Protein AF-A0A2W1BTP7-F1 (afdb_monomer)

Solvent-accessible surface area (backbone atoms only — not comparable to full-atom values): 9917 Å² total; per-residue (Å²): 138,86,84,84,79,84,83,82,82,77,88,82,84,82,81,79,84,79,70,79,96,65,90,80,86,77,83,53,45,56,64,89,65,75,80,38,76,46,70,48,99,82,73,45,73,29,44,36,56,93,50,36,49,23,35,81,71,51,73,45,76,43,90,91,76,39,44,40,31,38,27,33,32,69,55,36,90,77,72,29,75,22,52,45,34,30,49,71,86,39,69,66,57,72,93,59,65,63,86,65,78,44,67,86,72,55,78,83,74,73,57,75,70,68,78,72,68,78,64,88,76,78,79,83,81,63,80,74,73,55,71,56,68,62,48,56,55,53,49,35,62,73,71,70,51,80,82,81,130

Foldseek 3Di:
DDDDDDDDDDDDDDDDDDPPDDDDDQFAFPPVQPWDWDADPVRAIWTAGLLFTWHWDDWDQDPLRKIKTKTATPCVVVVFGFIWIDINNGTRDDQGQGPDDHPPDDCPPPPVPDSCRPPPPPPPDTGDPPPPPVVVSVVCVVVVNDPDD

Secondary structure (DSSP, 8-state):
--PPPP---PPP------STT--------------EEEE-TTS-EEEEETTEEEEEEEEEEPTTS-EEEEEEEGGGGGT---EEEEETTEE--PPPP-SSPPTT--TTSS--S------TT--SS---TTHHHHHHHHHHHHTT-----

Nearest PDB structures (foldseek):
  1e04-assembly1_I  TM=3.231E-01  e=5.410E-01  Homo sapiens
  2hij-assembly1_I  TM=3.167E-01  e=4.822E-01  Homo sapiens
  4eb1-assembly1_I  TM=3.157E-01  e=6.070E-01  Homo sapiens
  1tb6-assembly1_I  TM=3.233E-01  e=1.079E+00  Homo sapiens
  1lk6-assembly1_I  TM=3.229E-01  e=1.358E+00  Homo sapiens

Radius of gyration: 19.25 Å; Cα contacts (8 Å, |Δi|>4): 168; chains: 1; bounding box: 54×34×54 Å

InterPro domains:
  IPR007588 Zinc finger, FLYWCH-type [PF04500] (38-100)

Mean predicted aligned error: 13.39 Å

Structure (mmCIF, N/CA/C/O backbone):
data_AF-A0A2W1BTP7-F1
#
_entry.id   AF-A0A2W1BTP7-F1
#
loop_
_atom_site.group_PDB
_atom_site.id
_atom_site.type_symbol
_atom_site.label_atom_id
_atom_site.label_alt_id
_atom_site.label_comp_id
_atom_site.label_asym_id
_atom_site.label_entity_id
_atom_site.label_seq_id
_atom_site.pdbx_PDB_ins_code
_atom_site.Cartn_x
_atom_site.Cartn_y
_atom_site.Cartn_z
_atom_site.occupancy
_atom_site.B_iso_or_equiv
_atom_site.auth_seq_id
_atom_site.auth_comp_id
_atom_site.auth_asym_id
_atom_site.auth_atom_id
_atom_site.pdbx_PDB_model_num
ATOM 1 N N . MET A 1 1 ? -39.277 -4.203 -25.828 1.00 48.69 1 MET A N 1
ATOM 2 C CA . MET A 1 1 ? -38.162 -3.300 -25.465 1.00 48.69 1 MET A CA 1
ATOM 3 C C . MET A 1 1 ? -38.388 -2.821 -24.035 1.00 48.69 1 MET A C 1
ATOM 5 O O . MET A 1 1 ? -39.348 -2.102 -23.810 1.00 48.69 1 MET A O 1
ATOM 9 N N . LYS A 1 2 ? -37.613 -3.299 -23.051 1.00 49.03 2 LYS A N 1
ATOM 10 C CA . LYS A 1 2 ? -37.739 -2.869 -21.645 1.00 49.03 2 LYS A CA 1
ATOM 11 C C . LYS A 1 2 ? -36.655 -1.827 -21.368 1.00 49.03 2 LYS A C 1
ATOM 13 O O . LYS A 1 2 ? -35.476 -2.161 -21.413 1.00 49.03 2 LYS A O 1
ATOM 18 N N . GLY A 1 3 ? -37.061 -0.574 -21.167 1.00 49.81 3 GLY A N 1
ATOM 19 C CA . GLY A 1 3 ? -36.162 0.537 -20.856 1.00 49.81 3 GLY A CA 1
ATOM 20 C C . GLY A 1 3 ? -35.655 0.454 -19.417 1.00 49.81 3 GLY A C 1
ATOM 21 O O . GLY A 1 3 ? -36.445 0.307 -18.486 1.00 49.81 3 GLY A O 1
ATOM 22 N N . SER A 1 4 ? -34.337 0.526 -19.239 1.00 45.09 4 SER A N 1
ATOM 23 C CA . SER A 1 4 ? -33.686 0.601 -17.931 1.00 45.09 4 SER A CA 1
ATOM 24 C C . SER A 1 4 ? -33.800 2.015 -17.361 1.00 45.09 4 SER A C 1
ATOM 26 O O . SER A 1 4 ? -33.377 2.977 -18.001 1.00 45.09 4 SER A O 1
ATOM 28 N N . VAL A 1 5 ? -34.341 2.137 -16.150 1.00 51.44 5 VAL A N 1
ATOM 29 C CA . VAL A 1 5 ? -34.462 3.411 -15.427 1.00 51.44 5 VAL A CA 1
ATOM 30 C C . VAL A 1 5 ? -33.128 3.735 -14.734 1.00 51.44 5 VAL A C 1
ATOM 32 O O . VAL A 1 5 ? -32.572 2.851 -14.077 1.00 51.44 5 VAL A O 1
ATOM 35 N N . PRO A 1 6 ? -32.587 4.963 -14.839 1.00 54.91 6 PRO A N 1
ATOM 36 C CA . PRO A 1 6 ? -31.363 5.334 -14.137 1.00 54.91 6 PRO A CA 1
ATOM 37 C C . PRO A 1 6 ? -31.624 5.483 -12.631 1.00 54.91 6 PRO A C 1
ATOM 39 O O . PRO A 1 6 ? -32.460 6.275 -12.197 1.00 54.91 6 PRO A O 1
ATOM 42 N N . LEU A 1 7 ? -30.884 4.720 -11.824 1.00 43.91 7 LEU A N 1
ATOM 43 C CA . LEU A 1 7 ? -30.890 4.824 -10.365 1.00 43.91 7 LEU A CA 1
ATOM 44 C C . LEU A 1 7 ? -30.333 6.189 -9.929 1.00 43.91 7 LEU A C 1
ATOM 46 O O . LEU A 1 7 ? -29.162 6.503 -10.137 1.00 43.91 7 LEU A O 1
ATOM 50 N N . SER A 1 8 ? -31.191 7.001 -9.310 1.00 44.97 8 SER A N 1
ATOM 51 C CA . SER A 1 8 ? -30.829 8.279 -8.694 1.00 44.97 8 SER A CA 1
ATOM 52 C C . SER A 1 8 ? -30.098 8.030 -7.371 1.00 44.97 8 SER A C 1
ATOM 54 O O . SER A 1 8 ? -30.703 7.633 -6.374 1.00 44.97 8 SER A O 1
ATOM 56 N N . ILE A 1 9 ? -28.780 8.239 -7.361 1.00 43.28 9 ILE A N 1
ATOM 57 C CA . ILE A 1 9 ? -27.945 8.093 -6.163 1.00 43.28 9 ILE A CA 1
ATOM 58 C C . ILE A 1 9 ? -28.072 9.370 -5.323 1.00 43.28 9 ILE A C 1
ATOM 60 O O . ILE A 1 9 ? -27.568 10.434 -5.689 1.00 43.28 9 ILE A O 1
ATOM 64 N N . LYS A 1 10 ? -28.755 9.272 -4.178 1.00 40.81 10 LYS A N 1
ATOM 65 C CA . LYS A 1 10 ? -28.843 10.352 -3.186 1.00 40.81 10 LYS A CA 1
ATOM 66 C C . LYS A 1 10 ? -27.536 10.422 -2.387 1.00 40.81 10 LYS A C 1
ATOM 68 O O . LYS A 1 10 ? -27.068 9.414 -1.866 1.00 40.81 10 LYS A O 1
ATOM 73 N N . ARG A 1 11 ? -26.951 11.619 -2.271 1.00 40.06 11 ARG A N 1
ATOM 74 C CA . ARG A 1 11 ? -25.753 11.877 -1.452 1.00 40.06 11 ARG A CA 1
ATOM 75 C C . ARG A 1 11 ? -26.079 11.657 0.031 1.00 40.06 11 ARG A C 1
ATOM 77 O O . ARG A 1 11 ? -26.902 12.384 0.582 1.00 40.06 11 ARG A O 1
ATOM 84 N N . ALA A 1 12 ? -25.423 10.699 0.682 1.00 40.28 12 A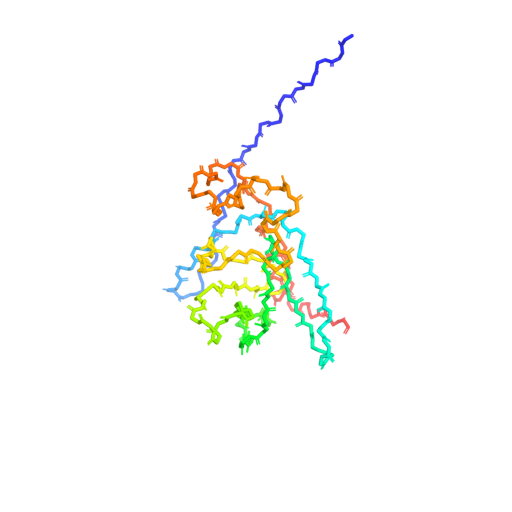LA A N 1
ATOM 85 C CA . ALA A 1 12 ? -25.512 10.520 2.129 1.00 40.28 12 ALA A CA 1
ATOM 86 C C . ALA A 1 12 ? -24.465 11.401 2.829 1.00 40.28 12 ALA A C 1
ATOM 88 O O . ALA A 1 12 ? -23.263 11.254 2.614 1.00 40.28 12 ALA A O 1
ATOM 89 N N . LYS A 1 13 ? -24.924 12.339 3.662 1.00 40.03 13 LYS A N 1
ATOM 90 C CA . LYS A 1 13 ? -24.070 13.170 4.518 1.00 40.03 13 LYS A CA 1
ATOM 91 C C . LYS A 1 13 ? -23.960 12.481 5.877 1.00 40.03 13 LYS A C 1
ATOM 93 O O . LYS A 1 13 ? -24.861 12.611 6.700 1.00 40.03 13 LYS A O 1
ATOM 98 N N . ILE A 1 14 ? -22.891 11.721 6.107 1.00 42.94 14 ILE A N 1
ATOM 99 C CA . ILE A 1 14 ? -22.662 11.087 7.412 1.00 42.94 14 ILE A CA 1
ATOM 100 C C . ILE A 1 14 ? -22.207 12.154 8.416 1.00 42.94 14 ILE A C 1
ATOM 102 O O . ILE A 1 14 ? -21.189 12.819 8.222 1.00 42.94 14 ILE A O 1
ATOM 106 N N . ARG A 1 15 ? -22.990 12.340 9.486 1.00 39.41 15 ARG A N 1
ATOM 107 C CA . ARG A 1 15 ? -22.595 13.124 10.664 1.00 39.41 15 ARG A CA 1
ATOM 108 C C . ARG A 1 15 ? -21.620 12.283 11.492 1.00 39.41 15 ARG A C 1
ATOM 110 O O . ARG A 1 15 ? -22.006 11.254 12.034 1.00 39.41 15 ARG A O 1
ATOM 117 N N . LEU A 1 16 ? -20.367 12.729 11.574 1.00 40.22 16 LEU A N 1
ATOM 118 C CA . LEU A 1 16 ? -19.359 12.177 12.479 1.00 40.22 16 LEU A CA 1
ATOM 119 C C . LEU A 1 16 ? -19.785 12.411 13.938 1.00 40.22 16 LEU A C 1
ATOM 121 O O . LEU A 1 16 ? -20.095 13.543 14.312 1.00 40.22 16 LEU A O 1
ATOM 125 N N . LEU A 1 17 ? -19.756 11.359 14.757 1.00 41.34 17 LEU A N 1
ATOM 126 C CA . LEU A 1 17 ? -19.818 11.476 16.213 1.00 41.34 17 LEU A CA 1
ATOM 127 C C . LEU A 1 17 ? -18.504 12.089 16.711 1.00 41.34 17 LEU A C 1
ATOM 129 O O . LEU A 1 17 ? -17.421 11.543 16.505 1.00 41.34 17 LEU A O 1
ATOM 133 N N . VAL A 1 18 ? -18.625 13.266 17.322 1.00 36.41 18 VAL A N 1
ATOM 134 C CA . VAL A 1 18 ? -17.526 14.045 17.892 1.00 36.41 18 VAL A CA 1
ATOM 135 C C . VAL A 1 18 ? -17.144 13.422 19.229 1.00 36.41 18 VAL A C 1
ATOM 137 O O . VAL A 1 18 ? -17.820 13.630 20.231 1.00 36.41 18 VAL A O 1
ATOM 140 N N . ILE A 1 19 ? -16.046 12.675 19.258 1.00 44.19 19 ILE A N 1
ATOM 141 C CA . ILE A 1 19 ? -15.346 12.365 20.505 1.00 44.19 19 ILE A CA 1
ATOM 142 C C . ILE A 1 19 ? -14.253 13.432 20.614 1.00 44.19 19 ILE A C 1
ATOM 144 O O . ILE A 1 19 ? -13.269 13.372 19.889 1.00 44.19 19 ILE A O 1
ATOM 148 N N . GLN A 1 20 ? -14.514 14.474 21.410 1.00 44.00 20 GLN A N 1
ATOM 149 C CA . GLN A 1 20 ? -13.603 15.570 21.786 1.00 44.00 20 GLN A CA 1
ATOM 150 C C . GLN A 1 20 ? -12.640 16.077 20.677 1.00 44.00 20 GLN A C 1
ATOM 152 O O . GLN A 1 20 ? -11.535 15.581 20.483 1.00 44.00 20 GLN A O 1
ATOM 157 N N . ASN A 1 21 ? -13.043 17.159 20.000 1.00 44.59 21 ASN A N 1
ATOM 158 C CA . ASN A 1 21 ? -12.189 18.117 19.272 1.00 44.59 21 ASN A CA 1
ATOM 159 C C . ASN A 1 21 ? -11.320 17.643 18.084 1.00 44.59 21 ASN A C 1
ATOM 161 O O . ASN A 1 21 ? -10.590 18.464 17.533 1.00 44.59 21 ASN A O 1
ATOM 165 N N . PHE A 1 22 ? -11.432 16.403 17.598 1.00 44.06 22 PHE A N 1
ATOM 166 C CA . PHE A 1 22 ? -10.784 15.987 16.342 1.00 44.06 22 PHE A CA 1
ATOM 167 C C . PHE A 1 22 ? -11.806 15.655 15.249 1.00 44.06 22 PHE A C 1
ATOM 169 O O . PHE A 1 22 ? -12.342 14.552 15.169 1.00 44.06 22 PHE A O 1
ATOM 176 N N . HIS A 1 23 ? -12.047 16.612 14.350 1.00 44.94 23 HIS A N 1
ATOM 177 C CA . HIS A 1 23 ? -12.765 16.358 13.102 1.00 44.94 23 HIS A CA 1
ATOM 178 C C . HIS A 1 23 ? -11.821 15.698 12.092 1.00 44.94 23 HIS A C 1
ATOM 180 O O . HIS A 1 23 ? -11.090 16.373 11.371 1.00 44.94 23 HIS A O 1
ATOM 186 N N . PHE A 1 24 ? -11.843 14.368 12.020 1.00 45.59 24 PHE A N 1
ATOM 187 C CA . PHE A 1 24 ? -11.214 13.635 10.925 1.00 45.59 24 PHE A CA 1
ATOM 188 C C . PHE A 1 24 ? -12.268 13.287 9.870 1.00 45.59 24 PHE A C 1
ATOM 190 O O . PHE A 1 24 ? -12.974 12.286 9.973 1.00 45.59 24 PHE A O 1
ATOM 197 N N . THR A 1 25 ? -12.386 14.119 8.838 1.00 45.81 25 THR A N 1
ATOM 198 C CA . THR A 1 25 ? -13.210 13.783 7.671 1.00 45.81 25 THR A CA 1
ATOM 199 C C . THR A 1 25 ? -12.399 12.880 6.749 1.00 45.81 25 THR A C 1
ATOM 201 O O . THR A 1 25 ? -11.552 13.350 5.991 1.00 45.81 25 THR A O 1
ATOM 204 N N . PHE A 1 26 ? -12.631 11.572 6.823 1.00 49.25 26 PHE A N 1
ATOM 205 C CA . PHE A 1 26 ? -12.080 10.628 5.857 1.00 49.25 26 PHE A CA 1
ATOM 206 C C . PHE A 1 26 ? -13.057 10.468 4.693 1.00 49.25 26 PHE A C 1
ATOM 208 O O . PHE A 1 26 ? -14.173 9.981 4.866 1.00 49.25 26 PHE A O 1
ATOM 215 N N . TYR A 1 27 ? -12.630 10.861 3.498 1.00 49.44 27 TYR A N 1
ATOM 216 C CA . TYR A 1 27 ? -13.335 10.523 2.269 1.00 49.44 27 TYR A CA 1
ATOM 217 C C . TYR A 1 27 ? -12.821 9.162 1.803 1.00 49.44 27 TYR A C 1
ATOM 219 O O . TYR A 1 27 ? -11.727 9.055 1.252 1.00 49.44 27 TYR A O 1
ATOM 227 N N . PHE A 1 28 ? -13.581 8.107 2.089 1.00 50.72 28 PHE A N 1
ATOM 228 C CA . PHE A 1 28 ? -13.321 6.785 1.533 1.00 50.72 28 PHE A CA 1
ATOM 229 C C . PHE A 1 28 ? -14.075 6.678 0.217 1.00 50.72 28 PHE A C 1
ATOM 231 O O . PHE A 1 28 ? -15.295 6.497 0.208 1.00 50.72 28 PHE A O 1
ATOM 238 N N . THR A 1 29 ? -13.363 6.779 -0.899 1.00 50.66 29 THR A N 1
ATOM 239 C CA . THR A 1 29 ? -13.903 6.240 -2.139 1.00 50.66 29 THR A CA 1
ATOM 240 C C . THR A 1 29 ? -13.776 4.720 -2.034 1.00 50.66 29 THR A C 1
ATOM 242 O O . THR A 1 29 ? -12.672 4.210 -1.810 1.00 50.66 29 THR A O 1
ATOM 245 N N . PRO A 1 30 ? -14.877 3.959 -2.154 1.00 52.47 30 PRO A N 1
ATOM 246 C CA . PRO A 1 30 ? -14.798 2.547 -2.480 1.00 52.47 30 PRO A CA 1
ATOM 247 C C . PRO A 1 30 ? -14.237 2.490 -3.885 1.00 52.47 30 PRO A C 1
ATOM 249 O O . PRO A 1 30 ? -14.951 2.413 -4.880 1.00 52.47 30 PRO A O 1
ATOM 252 N N . THR A 1 31 ? -12.923 2.587 -3.983 1.00 56.28 31 THR A N 1
ATOM 253 C CA . THR A 1 31 ? -12.283 2.043 -5.150 1.00 56.28 31 THR A CA 1
ATOM 254 C C . THR A 1 31 ? -12.514 0.545 -5.018 1.00 56.28 31 THR A C 1
ATOM 256 O O . THR A 1 31 ? -11.959 -0.089 -4.124 1.00 56.28 31 THR A O 1
ATOM 259 N N . ASP A 1 32 ? -13.356 -0.029 -5.885 1.00 58.12 32 ASP A N 1
ATOM 260 C CA . ASP A 1 32 ? -13.434 -1.481 -6.131 1.00 58.12 32 ASP A CA 1
ATOM 261 C C . ASP A 1 32 ? -12.125 -1.959 -6.794 1.00 58.12 32 ASP A C 1
ATOM 263 O O . ASP A 1 32 ? -12.062 -2.652 -7.807 1.00 58.12 32 ASP A O 1
ATOM 267 N N . ARG A 1 33 ? -11.004 -1.495 -6.248 1.00 66.88 33 ARG A N 1
ATOM 268 C CA . ARG A 1 33 ? 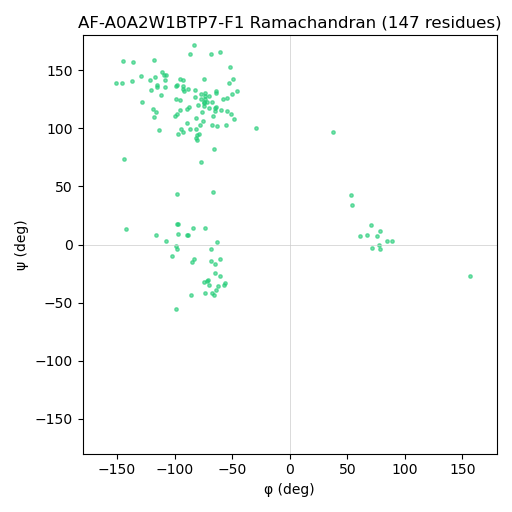-9.679 -1.982 -6.534 1.00 66.88 33 ARG A CA 1
ATOM 269 C C . ARG A 1 33 ? -9.566 -3.221 -5.681 1.00 66.88 33 ARG A C 1
ATOM 271 O O . ARG A 1 33 ? -9.159 -3.152 -4.524 1.00 66.88 33 ARG A O 1
ATOM 278 N N . ARG A 1 34 ? -9.957 -4.355 -6.265 1.00 77.38 34 ARG A N 1
ATOM 279 C CA . ARG A 1 34 ? -9.712 -5.673 -5.679 1.00 77.38 34 ARG A CA 1
ATOM 280 C C . ARG A 1 34 ? -8.248 -5.744 -5.258 1.00 77.38 34 ARG A C 1
ATOM 282 O O . ARG A 1 34 ? -7.357 -5.782 -6.110 1.00 77.38 34 ARG A O 1
ATOM 289 N N . LEU A 1 35 ? -8.016 -5.713 -3.948 1.00 89.12 35 LEU A N 1
ATOM 290 C CA . LEU A 1 35 ? -6.684 -5.836 -3.383 1.00 89.12 35 LEU A CA 1
ATOM 291 C C . LEU A 1 35 ? -6.172 -7.224 -3.734 1.00 89.12 35 LEU A C 1
ATOM 293 O O . LEU A 1 35 ? -6.777 -8.236 -3.381 1.00 89.12 35 LEU A O 1
ATOM 297 N N . LYS A 1 36 ? -5.074 -7.269 -4.482 1.00 93.62 36 LYS A N 1
ATOM 298 C CA . LYS A 1 36 ? -4.404 -8.521 -4.804 1.00 93.62 36 LYS A CA 1
ATOM 299 C C . LYS A 1 36 ? -3.253 -8.694 -3.836 1.00 93.62 36 LYS A C 1
ATOM 301 O O . LYS A 1 36 ? -2.512 -7.751 -3.576 1.00 93.62 36 LYS A O 1
ATOM 306 N N . TYR A 1 37 ? -3.082 -9.906 -3.340 1.00 95.12 37 TYR A N 1
ATOM 307 C CA . TYR A 1 37 ? -1.942 -10.271 -2.516 1.00 95.12 37 TYR A CA 1
ATOM 308 C C . TYR A 1 37 ? -1.134 -11.340 -3.235 1.00 95.12 37 TYR A C 1
ATOM 310 O O . TYR A 1 37 ? -1.693 -12.194 -3.922 1.00 95.12 37 TYR A O 1
ATOM 318 N N . LYS A 1 38 ? 0.185 -11.284 -3.086 1.00 95.75 38 LYS A N 1
ATOM 319 C CA . LYS A 1 38 ? 1.096 -12.336 -3.540 1.00 95.75 38 LYS A CA 1
ATOM 320 C C . LYS A 1 38 ? 2.141 -12.598 -2.470 1.00 95.75 38 LYS A C 1
ATOM 322 O O . LYS A 1 38 ? 2.436 -11.718 -1.670 1.00 95.75 38 LYS A O 1
ATOM 327 N N . MET A 1 39 ? 2.735 -13.779 -2.487 1.00 97.31 39 MET A N 1
ATOM 328 C CA . MET A 1 39 ? 3.905 -14.074 -1.666 1.00 97.31 39 MET A CA 1
ATOM 329 C C . MET A 1 39 ? 5.163 -13.778 -2.480 1.00 97.31 39 MET A C 1
ATOM 331 O O . MET A 1 39 ? 5.227 -14.109 -3.665 1.00 97.31 39 MET A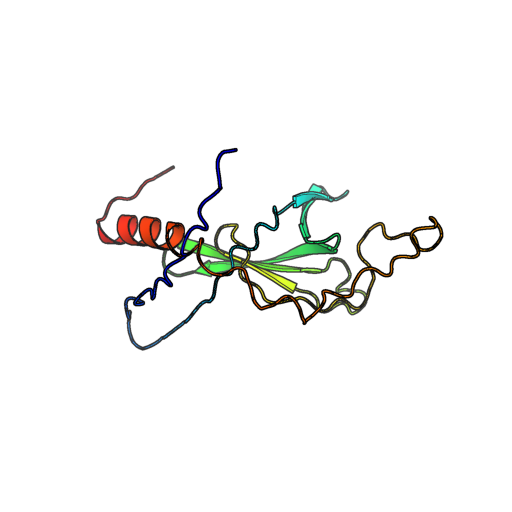 O 1
ATOM 335 N N . ASN A 1 40 ? 6.162 -13.139 -1.876 1.00 94.44 40 ASN A N 1
ATOM 336 C CA . ASN A 1 40 ? 7.478 -13.025 -2.499 1.00 94.44 40 ASN A CA 1
ATOM 337 C C . ASN A 1 40 ? 8.324 -14.279 -2.249 1.00 94.44 40 ASN A C 1
ATOM 339 O O . ASN A 1 40 ? 7.980 -15.136 -1.438 1.00 94.44 40 ASN A O 1
ATOM 343 N N . SER A 1 41 ? 9.478 -14.366 -2.912 1.00 93.31 41 SER A N 1
ATOM 344 C CA . SER A 1 41 ? 10.419 -15.485 -2.755 1.00 93.31 41 SER A CA 1
ATOM 345 C C . SER A 1 41 ? 10.965 -15.654 -1.332 1.00 93.31 41 SER A C 1
ATOM 347 O O . SER A 1 41 ? 11.561 -16.678 -1.025 1.00 93.31 41 SER A O 1
ATOM 349 N N . LYS A 1 42 ? 10.760 -14.666 -0.452 1.00 94.06 42 LYS A N 1
ATOM 350 C CA . LYS A 1 42 ? 11.144 -14.705 0.965 1.00 94.06 42 LYS A CA 1
ATOM 351 C C . LYS A 1 42 ? 9.982 -15.103 1.880 1.00 94.06 42 LYS A C 1
ATOM 353 O O . LYS A 1 42 ? 10.093 -14.936 3.091 1.00 94.06 42 LYS A O 1
ATOM 358 N N . GLY A 1 43 ? 8.854 -15.534 1.314 1.00 95.62 43 GLY A N 1
ATOM 359 C CA . GLY A 1 43 ? 7.660 -15.922 2.064 1.00 95.62 43 GLY A CA 1
ATOM 360 C C . GLY A 1 43 ? 6.924 -14.759 2.732 1.00 95.62 43 GLY A C 1
ATOM 361 O O . GLY A 1 43 ? 6.121 -14.989 3.629 1.00 95.62 43 GLY A O 1
ATOM 362 N N . ARG A 1 44 ? 7.179 -13.505 2.337 1.00 95.62 44 ARG A N 1
ATOM 363 C CA . ARG A 1 44 ? 6.439 -12.343 2.855 1.00 95.62 44 ARG A CA 1
ATOM 364 C C . ARG A 1 44 ? 5.302 -11.980 1.909 1.00 95.62 44 ARG A C 1
ATOM 366 O O . ARG A 1 44 ? 5.472 -12.025 0.692 1.00 95.62 44 ARG A O 1
ATOM 373 N N . GLN A 1 45 ? 4.177 -11.570 2.482 1.00 95.94 45 GLN A N 1
ATOM 374 C CA . GLN A 1 45 ? 3.021 -11.089 1.736 1.00 95.94 45 GLN A CA 1
ATOM 375 C C . GLN A 1 45 ? 3.282 -9.686 1.169 1.00 95.94 45 GLN A C 1
ATOM 377 O O . GLN A 1 45 ? 3.683 -8.770 1.889 1.00 95.94 45 GLN A O 1
ATOM 382 N N . GLU A 1 46 ? 3.019 -9.518 -0.122 1.00 96.62 46 GLU A N 1
ATOM 383 C CA . GLU A 1 46 ? 3.075 -8.255 -0.850 1.00 96.62 46 GLU A CA 1
ATOM 384 C C . GLU A 1 46 ? 1.680 -7.888 -1.346 1.00 96.62 46 GLU A C 1
ATOM 386 O O . GLU A 1 46 ? 0.938 -8.728 -1.860 1.00 96.62 46 GLU A O 1
ATOM 391 N N . LEU A 1 47 ? 1.337 -6.612 -1.213 1.00 95.56 47 LEU A N 1
ATOM 392 C CA . LEU A 1 47 ? 0.109 -6.039 -1.744 1.00 95.56 47 LEU A CA 1
ATOM 393 C C . LEU A 1 47 ? 0.358 -5.577 -3.180 1.00 95.56 47 LEU A C 1
ATOM 395 O O . LEU A 1 47 ? 1.358 -4.917 -3.447 1.00 95.56 47 LEU A O 1
ATOM 399 N N . VAL A 1 48 ? -0.545 -5.895 -4.101 1.00 94.19 48 VAL A N 1
ATOM 400 C CA . VAL A 1 48 ? -0.467 -5.505 -5.511 1.00 94.19 48 VAL A CA 1
ATOM 401 C C . VAL A 1 48 ? -1.676 -4.648 -5.859 1.00 94.19 48 VAL A C 1
ATOM 403 O O . VAL A 1 48 ? -2.815 -5.115 -5.826 1.00 94.19 48 VAL A O 1
ATOM 406 N N . ILE A 1 49 ? -1.418 -3.391 -6.220 1.00 92.19 49 ILE A N 1
ATOM 407 C CA . ILE A 1 49 ? -2.434 -2.424 -6.648 1.00 92.19 49 ILE A CA 1
ATOM 408 C C . ILE A 1 49 ? -1.975 -1.846 -7.981 1.00 92.19 49 ILE A C 1
ATOM 410 O O . ILE A 1 49 ? -0.876 -1.308 -8.067 1.00 92.19 49 ILE A O 1
ATOM 414 N N . GLU A 1 50 ? -2.803 -1.984 -9.019 1.00 89.81 50 GLU A N 1
ATOM 415 C CA . GLU A 1 50 ? -2.537 -1.423 -10.359 1.00 89.81 50 GLU A CA 1
ATOM 416 C C . GLU A 1 50 ? -1.177 -1.850 -10.945 1.00 89.81 50 GLU A C 1
ATOM 418 O O . GLU A 1 50 ? -0.497 -1.095 -11.629 1.00 89.81 50 GLU A O 1
ATOM 423 N N . GLY A 1 51 ? -0.755 -3.082 -10.643 1.00 92.19 51 GLY A N 1
ATOM 424 C CA . GLY A 1 51 ? 0.530 -3.628 -11.086 1.00 92.19 51 GLY A CA 1
ATOM 425 C C . GLY A 1 51 ? 1.745 -3.136 -10.290 1.00 92.19 51 GLY A C 1
ATOM 426 O O . GLY A 1 51 ? 2.858 -3.584 -10.550 1.00 92.19 51 GLY A O 1
ATOM 427 N N . PHE A 1 52 ? 1.564 -2.275 -9.290 1.00 94.12 52 PHE A N 1
ATOM 428 C CA . PHE A 1 52 ? 2.616 -1.891 -8.351 1.00 94.12 52 PHE A CA 1
ATOM 429 C C . PHE A 1 52 ? 2.589 -2.796 -7.124 1.00 94.12 52 PHE A C 1
ATOM 431 O O . PHE A 1 52 ? 1.532 -3.002 -6.522 1.00 94.12 52 PHE A O 1
ATOM 438 N N . SER A 1 53 ? 3.752 -3.315 -6.732 1.00 95.88 53 SER A N 1
ATOM 439 C CA . SER A 1 53 ? 3.883 -4.108 -5.509 1.00 95.88 53 SER A CA 1
ATOM 440 C C . SER A 1 53 ? 4.276 -3.228 -4.321 1.00 95.88 53 SER A C 1
ATOM 442 O O . SER A 1 53 ? 5.142 -2.352 -4.426 1.00 95.88 53 SER A O 1
ATOM 444 N N . TYR A 1 54 ? 3.713 -3.524 -3.155 1.00 96.56 54 TYR A N 1
ATOM 445 C CA . TYR A 1 54 ? 3.985 -2.846 -1.896 1.00 96.56 54 TYR A CA 1
ATOM 446 C C . TYR A 1 54 ? 4.305 -3.857 -0.795 1.00 96.56 54 TYR A C 1
ATOM 448 O O . TYR A 1 54 ? 3.716 -4.933 -0.724 1.00 96.56 54 TYR A O 1
ATOM 456 N N . ASN A 1 55 ? 5.206 -3.468 0.103 1.00 97.06 55 ASN A N 1
ATOM 457 C CA . ASN A 1 55 ? 5.531 -4.197 1.325 1.00 97.06 55 ASN A CA 1
ATOM 458 C C . ASN A 1 55 ? 5.004 -3.436 2.544 1.00 97.06 55 ASN A C 1
ATOM 460 O O . ASN A 1 55 ? 5.031 -2.198 2.563 1.00 97.06 55 ASN A O 1
ATOM 464 N N . VAL A 1 56 ? 4.573 -4.168 3.576 1.00 96.69 56 VAL A N 1
ATOM 465 C CA . VAL A 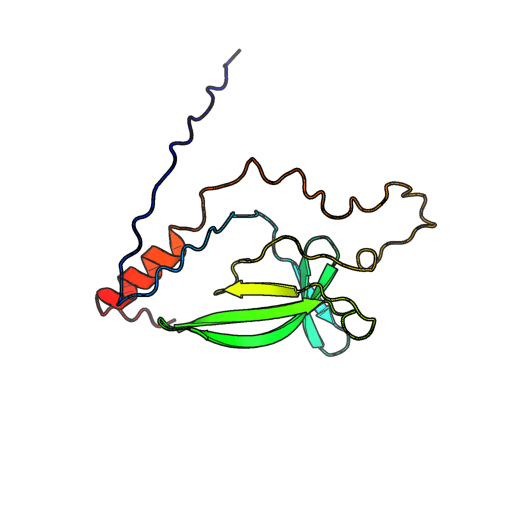1 56 ? 4.232 -3.571 4.875 1.00 96.69 56 VAL A CA 1
ATOM 466 C C . VAL A 1 56 ? 5.455 -2.832 5.401 1.00 96.69 56 VAL A C 1
ATOM 468 O O . VAL A 1 56 ? 6.540 -3.402 5.510 1.00 96.69 56 VAL A O 1
ATOM 471 N N . HIS A 1 57 ? 5.283 -1.550 5.710 1.00 96.06 57 HIS A N 1
ATOM 472 C CA . HIS A 1 57 ? 6.322 -0.744 6.335 1.00 96.06 57 HIS A CA 1
ATOM 473 C C . HIS A 1 57 ? 6.090 -0.649 7.840 1.00 96.06 57 HIS A C 1
ATOM 475 O O . HIS A 1 57 ? 6.979 -0.971 8.618 1.00 96.06 57 HIS A O 1
ATOM 481 N N . ILE A 1 58 ? 4.903 -0.192 8.249 1.00 96.38 58 ILE A N 1
ATOM 482 C CA . ILE A 1 58 ? 4.535 -0.010 9.659 1.00 96.38 58 ILE A CA 1
ATOM 483 C C . ILE A 1 58 ? 3.045 -0.312 9.806 1.00 96.38 58 ILE A C 1
ATOM 485 O O . ILE A 1 58 ? 2.253 0.145 8.983 1.00 96.38 58 ILE A O 1
ATOM 489 N N . SER A 1 59 ? 2.669 -0.997 10.883 1.00 96.50 59 SER A N 1
A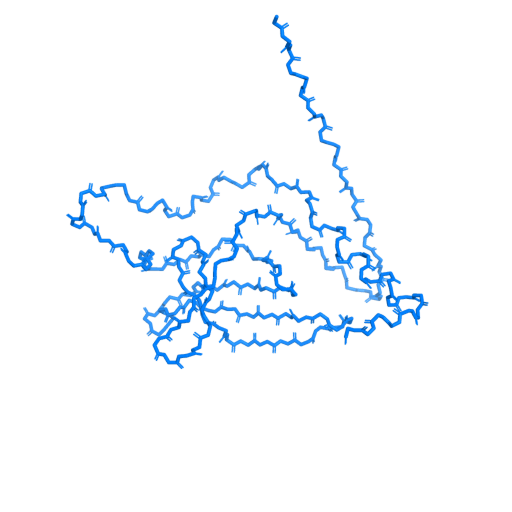TOM 490 C CA . SER A 1 59 ? 1.279 -1.198 11.301 1.00 96.50 59 SER A CA 1
ATOM 491 C C . SER A 1 59 ? 1.075 -0.646 12.707 1.00 96.50 59 SER A C 1
ATOM 493 O O . SER A 1 59 ? 1.967 -0.746 13.546 1.00 96.50 59 SER A O 1
ATOM 495 N N . LYS A 1 60 ? -0.079 -0.026 12.952 1.00 94.75 60 LYS A N 1
ATOM 496 C CA . LYS A 1 60 ? -0.472 0.530 14.249 1.00 94.75 60 LYS A CA 1
ATOM 497 C C . LYS A 1 60 ? -1.930 0.190 14.528 1.00 94.75 60 LYS A C 1
ATOM 499 O O . LYS A 1 60 ? -2.757 0.262 13.622 1.00 94.75 60 LYS A O 1
ATOM 504 N N . ILE A 1 61 ? -2.232 -0.136 15.777 1.00 94.38 61 ILE A N 1
ATOM 505 C CA . ILE A 1 61 ? -3.606 -0.284 16.254 1.00 94.38 61 ILE A CA 1
ATOM 506 C C . ILE A 1 61 ? -4.128 1.120 16.582 1.00 94.38 61 ILE A C 1
ATOM 508 O O . ILE A 1 61 ? -3.458 1.895 17.264 1.00 94.38 61 ILE A O 1
ATOM 512 N N . LEU A 1 62 ? -5.276 1.475 16.019 1.00 89.06 62 LEU A N 1
ATOM 513 C CA . LEU A 1 62 ? -5.999 2.711 16.291 1.00 89.06 62 LEU A CA 1
ATOM 514 C C . LEU A 1 62 ? -6.929 2.526 17.501 1.00 89.06 62 LEU A C 1
ATOM 516 O O . LEU A 1 62 ? -7.255 1.389 17.858 1.00 89.06 62 LEU A O 1
ATOM 520 N N . PRO A 1 63 ? -7.421 3.628 18.099 1.00 84.62 63 PRO A N 1
ATOM 521 C CA . PRO A 1 63 ? -8.586 3.561 18.976 1.00 84.62 63 PRO A CA 1
ATOM 522 C C . PRO A 1 63 ? -9.714 2.784 18.283 1.00 84.62 63 PRO A C 1
ATOM 524 O O . PRO A 1 63 ? -9.881 2.916 17.070 1.00 84.62 63 PRO A O 1
ATOM 527 N N . LEU A 1 64 ? -10.464 1.978 19.041 1.00 88.06 64 LEU A N 1
ATOM 528 C CA . LEU A 1 64 ? -11.469 1.013 18.548 1.00 88.06 64 LEU A CA 1
ATOM 529 C C . LEU A 1 64 ? -10.906 -0.307 17.981 1.00 88.06 64 LEU A C 1
ATOM 531 O O . LEU A 1 64 ? -11.637 -1.060 17.347 1.00 88.06 64 LEU A O 1
ATOM 535 N N . GLY A 1 65 ? -9.618 -0.605 18.186 1.00 87.69 65 GLY A N 1
ATOM 536 C CA . GLY A 1 65 ? -9.028 -1.900 17.806 1.00 87.69 65 GLY A CA 1
ATOM 537 C C . GLY A 1 65 ? -8.774 -2.077 16.304 1.00 87.69 65 GLY A C 1
ATOM 538 O O . GLY A 1 65 ? -8.383 -3.155 15.866 1.00 87.69 65 GLY A O 1
ATOM 539 N N . LEU A 1 66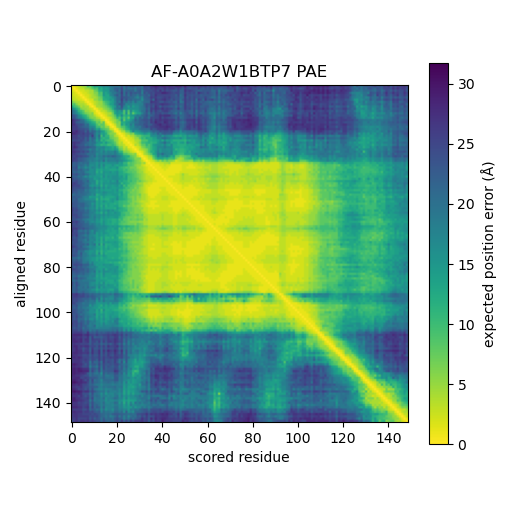 ? -8.954 -1.025 15.502 1.00 89.31 66 LEU A N 1
ATOM 540 C CA . LEU A 1 66 ? -8.733 -1.068 14.056 1.00 89.31 66 LEU A CA 1
ATOM 541 C C . LEU A 1 66 ? -7.237 -1.078 13.725 1.00 89.31 66 LEU A C 1
ATOM 543 O O . LEU A 1 66 ? -6.450 -0.358 14.335 1.00 89.31 66 LEU A O 1
ATOM 547 N N . ILE A 1 67 ? -6.829 -1.826 12.700 1.00 93.88 67 ILE A N 1
ATOM 548 C CA . ILE A 1 67 ? -5.419 -1.896 12.292 1.00 93.88 67 ILE A CA 1
ATOM 549 C C . ILE A 1 67 ? -5.171 -0.947 11.121 1.00 93.88 67 ILE A C 1
ATOM 551 O O . ILE A 1 67 ? -5.610 -1.200 10.001 1.00 93.88 67 ILE A O 1
ATOM 555 N N . LYS A 1 68 ? -4.398 0.119 11.346 1.00 93.50 68 LYS A N 1
ATOM 556 C CA . LYS A 1 68 ? -3.889 1.000 10.288 1.00 93.50 68 LYS A CA 1
ATOM 557 C C . LYS A 1 68 ? -2.486 0.574 9.884 1.00 93.50 68 LYS A C 1
ATOM 559 O O . LYS A 1 68 ? -1.541 0.692 10.661 1.00 93.50 68 LYS A O 1
ATOM 564 N N . SER A 1 69 ? -2.325 0.143 8.642 1.00 95.44 69 SER A N 1
ATOM 565 C CA . SER A 1 69 ? -1.037 -0.246 8.069 1.00 95.44 69 SER A CA 1
ATOM 566 C C . SER A 1 69 ? -0.629 0.680 6.928 1.00 95.44 69 SER A C 1
ATOM 568 O O . SER A 1 69 ? -1.428 1.043 6.068 1.00 95.44 69 SER A O 1
ATOM 570 N N . ARG A 1 70 ? 0.641 1.088 6.923 1.00 94.94 70 ARG A N 1
ATOM 571 C CA . ARG A 1 70 ? 1.288 1.802 5.822 1.00 94.94 70 ARG A CA 1
ATOM 572 C C . ARG A 1 70 ? 2.092 0.806 5.004 1.00 94.94 70 ARG A C 1
ATOM 574 O O . ARG A 1 70 ? 2.999 0.159 5.529 1.00 94.94 70 ARG A O 1
ATOM 581 N N . TRP A 1 71 ? 1.828 0.770 3.708 1.00 96.25 71 TRP A N 1
ATOM 582 C CA . TRP A 1 71 ? 2.522 -0.069 2.743 1.00 96.25 71 TRP A CA 1
ATOM 583 C C . TRP A 1 71 ? 3.339 0.816 1.805 1.00 96.25 71 TRP A C 1
ATOM 585 O O . TRP A 1 71 ? 2.827 1.791 1.259 1.00 96.25 71 TRP A O 1
ATOM 595 N N . ARG A 1 72 ? 4.625 0.513 1.635 1.00 96.12 72 ARG A N 1
ATOM 596 C CA . ARG A 1 72 ? 5.537 1.262 0.754 1.00 96.12 72 ARG A CA 1
ATOM 597 C C . ARG A 1 72 ? 5.846 0.452 -0.490 1.00 96.12 72 ARG A C 1
ATOM 599 O O . ARG A 1 72 ? 5.971 -0.768 -0.407 1.00 96.12 72 ARG A O 1
ATOM 606 N N . CYS A 1 73 ? 6.022 1.133 -1.616 1.00 97.00 73 CYS A N 1
ATOM 607 C CA . CYS A 1 73 ? 6.421 0.498 -2.862 1.00 97.00 73 CYS A CA 1
ATOM 608 C C . CYS A 1 73 ? 7.687 -0.351 -2.659 1.00 97.00 73 CYS A C 1
ATOM 610 O O . CYS A 1 73 ? 8.637 0.052 -1.972 1.00 97.00 73 CYS A O 1
ATOM 612 N N . THR A 1 74 ? 7.734 -1.537 -3.264 1.00 96.62 74 THR A N 1
ATOM 613 C CA . THR A 1 74 ? 8.907 -2.422 -3.161 1.00 96.62 74 THR A CA 1
ATOM 614 C C . THR A 1 74 ? 10.177 -1.783 -3.725 1.00 96.62 74 THR A C 1
ATOM 616 O O . THR A 1 74 ? 11.272 -2.062 -3.236 1.00 96.62 74 THR A O 1
ATOM 619 N N . LYS A 1 75 ? 10.047 -0.858 -4.686 1.00 96.38 75 LYS A N 1
ATOM 620 C CA . LYS A 1 75 ? 11.159 -0.090 -5.266 1.00 96.38 75 LYS A CA 1
ATOM 621 C C . LYS A 1 75 ? 11.543 1.155 -4.458 1.00 96.38 75 LYS A C 1
ATOM 623 O O . LYS A 1 75 ? 12.303 1.973 -4.964 1.00 96.38 75 LYS A O 1
ATOM 628 N N . HIS A 1 76 ? 11.091 1.318 -3.211 1.00 96.12 76 HIS A N 1
ATOM 629 C CA . HIS A 1 76 ? 11.466 2.483 -2.392 1.00 96.12 76 HIS A CA 1
ATOM 630 C C . HIS A 1 76 ? 12.983 2.655 -2.230 1.00 96.12 76 HIS A C 1
ATOM 632 O O . HIS A 1 76 ? 13.481 3.775 -2.227 1.00 96.12 76 HIS A O 1
ATOM 638 N N . LYS A 1 77 ? 13.742 1.551 -2.184 1.00 95.94 77 LYS A N 1
ATOM 639 C CA . LYS A 1 77 ? 15.215 1.588 -2.161 1.00 95.94 77 LYS A CA 1
ATOM 640 C C . LYS A 1 77 ? 15.837 2.157 -3.444 1.00 95.94 77 LYS A C 1
ATOM 642 O O . LYS A 1 77 ? 17.000 2.527 -3.431 1.00 95.94 77 LYS A O 1
ATOM 647 N N . LYS A 1 78 ? 15.071 2.226 -4.537 1.00 95.94 78 LYS A N 1
ATOM 648 C CA . LYS A 1 78 ? 15.437 2.863 -5.813 1.00 95.94 78 LYS A CA 1
ATOM 649 C C . LYS A 1 78 ? 14.869 4.288 -5.938 1.00 95.94 78 LYS A C 1
ATOM 651 O O . LYS A 1 78 ? 14.747 4.806 -7.041 1.00 95.94 78 LYS A O 1
ATOM 656 N N . GLY A 1 79 ? 14.455 4.898 -4.825 1.00 96.12 79 GLY A N 1
ATOM 657 C CA . GLY A 1 79 ? 13.933 6.267 -4.786 1.00 96.12 79 GLY A CA 1
ATOM 658 C C . GLY A 1 79 ? 12.425 6.402 -5.010 1.00 96.12 79 GLY A C 1
ATOM 659 O O . GLY A 1 79 ? 11.926 7.521 -5.035 1.00 96.12 79 GLY A O 1
ATOM 660 N N . CYS A 1 80 ? 11.674 5.303 -5.154 1.00 96.56 80 CYS A N 1
ATOM 661 C CA . CYS A 1 80 ? 10.218 5.392 -5.285 1.00 96.56 80 CYS A CA 1
ATOM 662 C C . CYS A 1 80 ? 9.554 5.820 -3.966 1.00 96.56 80 CYS A C 1
ATOM 664 O O . CYS A 1 80 ? 9.754 5.196 -2.922 1.00 96.56 80 CYS A O 1
ATOM 666 N N . THR A 1 81 ? 8.716 6.853 -4.009 1.00 95.12 81 THR A N 1
ATOM 667 C CA . THR A 1 81 ? 8.017 7.389 -2.829 1.00 95.12 81 THR A CA 1
ATOM 668 C C . THR A 1 81 ? 6.586 6.871 -2.676 1.00 95.12 81 THR A C 1
ATOM 670 O O . THR A 1 81 ? 5.945 7.153 -1.660 1.00 95.12 81 THR A O 1
ATOM 673 N N . GLY A 1 82 ? 6.100 6.070 -3.633 1.00 93.94 82 GLY A N 1
ATOM 674 C CA . GLY A 1 82 ? 4.752 5.509 -3.635 1.00 93.94 82 GLY A CA 1
ATOM 675 C C . GLY A 1 82 ? 4.431 4.744 -2.347 1.00 93.94 82 GLY A C 1
ATOM 676 O O . GLY A 1 82 ? 5.168 3.843 -1.930 1.00 93.94 82 GLY A O 1
ATOM 677 N N . ALA A 1 83 ? 3.324 5.105 -1.698 1.00 94.81 83 ALA A N 1
ATOM 678 C CA . ALA A 1 83 ? 2.877 4.476 -0.463 1.00 94.81 83 ALA A CA 1
ATOM 679 C C . ALA A 1 83 ? 1.354 4.527 -0.325 1.00 94.81 83 ALA A C 1
ATOM 681 O O . ALA A 1 83 ? 0.745 5.565 -0.562 1.00 94.81 83 ALA A O 1
ATOM 682 N N . VAL A 1 84 ? 0.768 3.429 0.141 1.00 93.62 84 VAL A N 1
ATOM 683 C CA . VAL A 1 84 ? -0.668 3.308 0.409 1.00 93.62 84 VAL A CA 1
ATOM 684 C C . VAL A 1 84 ? -0.923 3.041 1.890 1.00 93.62 84 VAL A C 1
ATOM 686 O O . VAL A 1 84 ? -0.036 2.578 2.613 1.00 93.62 84 VAL A O 1
ATOM 689 N N . HIS A 1 85 ? -2.132 3.338 2.355 1.00 92.50 85 HIS A N 1
ATOM 690 C CA . HIS A 1 85 ? -2.577 3.001 3.702 1.00 92.50 85 HIS A CA 1
ATOM 691 C C . HIS A 1 85 ? -3.800 2.095 3.623 1.00 92.50 85 HIS A C 1
ATOM 693 O O . HIS A 1 85 ? -4.742 2.390 2.885 1.00 92.50 85 HIS A O 1
ATOM 699 N N . LEU A 1 86 ? -3.770 1.021 4.408 1.00 92.19 86 LEU A N 1
ATOM 700 C CA . LEU A 1 86 ? -4.922 0.174 4.668 1.00 92.19 86 LEU A CA 1
ATOM 701 C C . LEU A 1 86 ? -5.394 0.407 6.105 1.00 92.19 86 LEU A C 1
ATOM 703 O O . LEU A 1 86 ? -4.564 0.447 7.016 1.00 92.19 86 LEU A O 1
ATOM 707 N N . ILE A 1 87 ? -6.699 0.539 6.318 1.00 91.19 87 ILE A N 1
ATOM 708 C CA . ILE A 1 87 ? -7.323 0.479 7.645 1.00 91.19 87 ILE A CA 1
ATOM 709 C C . ILE A 1 87 ? -8.231 -0.740 7.635 1.00 91.19 87 ILE A C 1
ATOM 711 O O . ILE A 1 87 ? -9.182 -0.774 6.868 1.00 91.19 87 ILE A O 1
ATOM 715 N N . ASP A 1 88 ? -7.900 -1.749 8.440 1.00 90.12 88 ASP A N 1
ATOM 716 C CA . ASP A 1 88 ? -8.686 -2.982 8.561 1.00 90.12 88 ASP A CA 1
ATOM 717 C C . ASP A 1 88 ? -8.948 -3.664 7.201 1.00 90.12 88 ASP A C 1
ATOM 719 O O . ASP A 1 88 ? -10.053 -4.064 6.858 1.00 90.12 88 ASP A O 1
ATOM 723 N N . GLY A 1 89 ? -7.908 -3.714 6.363 1.00 88.44 89 GLY A N 1
ATOM 724 C CA . GLY A 1 89 ? -7.984 -4.281 5.012 1.00 88.44 89 GLY A CA 1
ATOM 725 C C . GLY A 1 89 ? -8.620 -3.369 3.958 1.00 88.44 89 GLY A C 1
ATOM 726 O O . GLY A 1 89 ? -8.595 -3.708 2.780 1.00 88.44 89 GLY A O 1
ATOM 727 N N . ILE A 1 90 ? -9.118 -2.192 4.332 1.00 88.44 90 ILE A N 1
ATOM 728 C CA . ILE A 1 90 ? -9.736 -1.230 3.414 1.00 88.44 90 ILE A CA 1
ATOM 729 C C . ILE A 1 90 ? -8.687 -0.235 2.918 1.00 88.44 90 ILE A C 1
ATOM 731 O O . ILE A 1 90 ? -7.936 0.316 3.716 1.00 88.44 90 ILE A O 1
ATOM 735 N N . LEU A 1 91 ? -8.645 0.041 1.611 1.00 88.31 91 LEU A N 1
ATOM 736 C CA . LEU A 1 91 ? -7.760 1.048 1.012 1.00 88.31 91 LEU A CA 1
ATOM 737 C C . LEU A 1 91 ? -8.236 2.472 1.293 1.00 88.31 91 LEU A C 1
ATOM 739 O O . LEU A 1 91 ? -9.341 2.853 0.927 1.00 88.31 91 LEU A O 1
ATOM 743 N N . CYS A 1 92 ? -7.375 3.266 1.932 1.00 84.56 92 CYS A N 1
ATOM 744 C CA . CYS A 1 92 ? -7.719 4.601 2.429 1.00 84.56 92 CYS A CA 1
ATOM 745 C C . CYS A 1 92 ? -6.926 5.733 1.758 1.00 84.56 92 CYS A C 1
ATOM 747 O O . CYS A 1 92 ? -6.947 6.859 2.250 1.00 84.56 92 CYS A O 1
ATOM 749 N N . THR A 1 93 ? -6.145 5.451 0.712 1.00 73.69 93 THR A N 1
ATOM 750 C CA . THR A 1 93 ? -5.144 6.398 0.185 1.00 73.69 93 THR A CA 1
ATOM 751 C C . THR A 1 93 ? -5.442 6.994 -1.180 1.00 73.69 93 THR A C 1
ATOM 753 O O . THR A 1 93 ? -5.986 6.339 -2.060 1.00 73.69 93 THR A O 1
ATOM 756 N N . ALA A 1 94 ? -4.957 8.231 -1.320 1.00 60.75 94 ALA A N 1
ATOM 757 C CA . ALA A 1 94 ? -4.836 9.038 -2.527 1.00 60.75 94 ALA A CA 1
ATOM 758 C C . ALA A 1 94 ? -3.943 8.392 -3.612 1.00 60.75 94 ALA A C 1
ATOM 760 O O . ALA A 1 94 ? -3.178 7.469 -3.306 1.00 60.75 94 ALA A O 1
ATOM 761 N N . PRO A 1 95 ? -4.002 8.893 -4.864 1.00 67.31 95 PRO A N 1
ATOM 762 C CA . PRO A 1 95 ? -3.104 8.480 -5.940 1.00 67.31 95 PRO A CA 1
ATOM 763 C C . PRO A 1 95 ? -1.638 8.533 -5.503 1.00 67.31 95 PRO A C 1
ATOM 765 O O . PRO A 1 95 ? -1.152 9.526 -4.960 1.00 67.31 95 PRO A O 1
ATOM 768 N N . THR A 1 96 ? -0.929 7.434 -5.737 1.00 83.56 96 THR A N 1
ATOM 769 C CA . THR A 1 96 ? 0.495 7.312 -5.431 1.00 83.56 96 THR A CA 1
ATOM 770 C C . THR A 1 96 ? 1.320 7.617 -6.666 1.00 83.56 96 THR A C 1
ATOM 772 O O . THR A 1 96 ? 1.173 6.940 -7.682 1.00 83.56 96 THR A O 1
ATOM 775 N N . ILE A 1 97 ? 2.234 8.577 -6.563 1.00 90.44 97 ILE A N 1
ATOM 776 C CA . ILE A 1 97 ? 3.196 8.865 -7.626 1.00 90.44 97 ILE A CA 1
ATOM 777 C C . ILE A 1 97 ? 4.324 7.831 -7.548 1.00 90.44 97 ILE A C 1
ATOM 779 O O . ILE A 1 97 ? 5.010 7.720 -6.530 1.00 90.44 97 ILE A O 1
ATOM 783 N N . HIS A 1 98 ? 4.512 7.075 -8.628 1.00 92.88 98 HIS A N 1
ATOM 784 C CA . HIS A 1 98 ? 5.636 6.153 -8.797 1.00 92.88 98 HIS A CA 1
ATOM 785 C C . HIS A 1 98 ? 6.606 6.709 -9.833 1.00 92.88 98 HIS A C 1
ATOM 787 O O . HIS A 1 98 ? 6.195 7.258 -10.849 1.00 92.88 98 HIS A O 1
ATOM 793 N N . ASN A 1 99 ? 7.904 6.535 -9.592 1.00 95.00 99 ASN A N 1
ATOM 794 C CA . ASN A 1 99 ? 8.972 6.938 -10.514 1.00 95.00 99 ASN A CA 1
ATOM 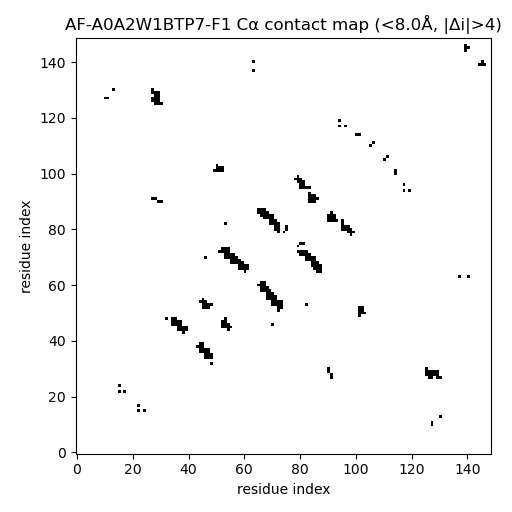795 C C . ASN A 1 99 ? 9.468 5.773 -11.392 1.00 95.00 99 ASN A C 1
ATOM 797 O O . ASN A 1 99 ? 10.569 5.815 -11.936 1.00 95.00 99 ASN A O 1
ATOM 801 N N . HIS A 1 100 ? 8.685 4.702 -11.484 1.00 93.56 100 HIS A N 1
ATOM 802 C CA . HIS A 1 100 ? 8.989 3.515 -12.270 1.00 93.56 100 HIS A CA 1
ATOM 803 C C . HIS A 1 100 ? 7.694 2.949 -12.863 1.00 93.56 100 HIS A C 1
ATOM 805 O O . HIS A 1 100 ? 6.617 3.213 -12.325 1.00 93.56 100 HIS A O 1
ATOM 811 N N . PRO A 1 101 ? 7.770 2.166 -13.951 1.00 93.50 101 PRO A N 1
ATOM 812 C CA . PRO A 1 101 ? 6.602 1.476 -14.481 1.00 93.50 101 PRO A CA 1
ATOM 813 C C . PRO A 1 101 ? 6.125 0.362 -13.524 1.00 93.50 101 PRO A C 1
ATOM 815 O O . PRO A 1 101 ? 6.887 -0.056 -12.642 1.00 93.50 101 PRO A O 1
ATOM 818 N N . PRO A 1 102 ? 4.891 -0.144 -13.699 1.00 94.12 102 PRO A N 1
ATOM 819 C CA . PRO A 1 102 ? 4.388 -1.302 -12.962 1.00 94.12 102 PRO A CA 1
ATOM 820 C C . PRO A 1 102 ? 5.329 -2.515 -13.034 1.00 94.12 102 PRO A C 1
ATOM 822 O O . PRO A 1 102 ? 6.073 -2.699 -14.003 1.00 94.12 102 PRO A O 1
ATOM 825 N N . ASP A 1 103 ? 5.291 -3.370 -12.012 1.00 91.31 103 ASP A N 1
ATOM 826 C CA . ASP A 1 103 ? 6.093 -4.591 -11.993 1.00 91.31 103 ASP A CA 1
ATOM 827 C C . ASP A 1 103 ? 5.648 -5.537 -13.122 1.00 91.31 103 ASP A C 1
ATOM 829 O O . ASP A 1 103 ? 4.461 -5.802 -13.300 1.00 91.31 103 ASP A O 1
ATOM 833 N N . GLY A 1 104 ? 6.610 -6.059 -13.887 1.00 87.38 104 GLY A N 1
ATOM 834 C CA . GLY A 1 104 ? 6.334 -6.914 -15.048 1.00 87.38 104 GLY A CA 1
ATOM 835 C C . GLY A 1 104 ? 6.047 -6.153 -16.346 1.00 87.38 104 GLY A C 1
ATOM 836 O O . GLY A 1 104 ? 5.790 -6.783 -17.369 1.00 87.38 104 GLY A O 1
ATOM 837 N N . TRP A 1 105 ? 6.124 -4.818 -16.345 1.00 87.88 105 TRP A N 1
ATOM 838 C CA . TRP A 1 105 ? 6.018 -4.040 -17.577 1.00 87.88 105 TRP A CA 1
ATOM 839 C C . TRP A 1 105 ? 7.228 -4.286 -18.495 1.00 87.88 105 TRP A C 1
ATOM 841 O O . TRP A 1 105 ? 8.375 -4.066 -18.102 1.00 87.88 105 TRP A O 1
ATOM 851 N N . ASN A 1 106 ? 6.965 -4.734 -19.727 1.00 83.69 106 ASN A N 1
ATOM 852 C CA . ASN A 1 106 ? 7.972 -4.965 -20.761 1.00 83.69 106 ASN A CA 1
ATOM 853 C C . ASN A 1 106 ? 7.714 -4.039 -21.969 1.00 83.69 106 ASN A C 1
ATOM 855 O O . ASN A 1 106 ? 6.767 -4.293 -22.716 1.00 83.69 106 ASN A O 1
ATOM 859 N N . PRO A 1 107 ? 8.559 -3.019 -22.220 1.00 75.12 107 PRO A N 1
ATOM 860 C CA . PRO A 1 107 ? 8.380 -2.103 -23.350 1.00 75.12 107 PRO A CA 1
ATOM 861 C C . PRO A 1 107 ? 8.515 -2.786 -24.715 1.00 75.12 107 PRO A C 1
ATOM 863 O O . PRO A 1 107 ? 7.978 -2.294 -25.702 1.00 75.12 107 PRO A O 1
ATOM 866 N N . LYS A 1 108 ? 9.240 -3.910 -24.790 1.00 79.50 108 LYS A N 1
ATOM 867 C CA . LYS A 1 108 ? 9.511 -4.616 -26.051 1.00 79.50 108 LYS A CA 1
ATOM 868 C C . LYS A 1 108 ? 8.379 -5.545 -26.479 1.00 79.50 108 LYS A C 1
ATOM 870 O O . LYS A 1 108 ? 8.381 -5.998 -27.614 1.00 79.50 108 LYS A O 1
ATOM 875 N N . ALA A 1 109 ? 7.411 -5.824 -25.606 1.00 76.06 109 ALA A N 1
ATOM 876 C CA . ALA A 1 109 ? 6.318 -6.755 -25.890 1.00 76.06 109 ALA A CA 1
ATOM 877 C C . ALA A 1 109 ? 5.259 -6.201 -26.869 1.00 76.06 109 ALA A C 1
ATOM 879 O O . ALA A 1 109 ? 4.159 -6.733 -26.931 1.00 76.06 109 ALA A O 1
ATOM 880 N N . GLY A 1 110 ? 5.535 -5.108 -27.591 1.00 64.06 110 GLY A N 1
ATOM 881 C CA . GLY A 1 110 ? 4.578 -4.486 -28.516 1.00 64.06 110 GLY A CA 1
ATOM 882 C C . GLY A 1 110 ? 3.404 -3.769 -27.838 1.00 64.06 110 GLY A C 1
ATOM 883 O O . GLY A 1 110 ? 2.623 -3.108 -28.514 1.00 64.06 110 GLY A O 1
ATOM 884 N N . ASN A 1 111 ? 3.308 -3.815 -26.506 1.00 59.50 111 ASN A N 1
ATOM 885 C CA . ASN A 1 111 ? 2.339 -3.054 -25.721 1.00 59.50 111 ASN A CA 1
ATOM 886 C C . ASN A 1 111 ? 2.797 -1.591 -25.610 1.00 59.50 111 ASN A C 1
ATOM 888 O O . ASN A 1 111 ? 3.236 -1.130 -24.557 1.00 59.50 111 ASN A O 1
ATOM 892 N N . SER A 1 112 ? 2.726 -0.865 -26.727 1.00 55.97 112 SER A N 1
ATOM 893 C CA . SER A 1 112 ? 3.076 0.557 -26.855 1.00 55.97 112 SER A CA 1
ATOM 894 C C . SER A 1 112 ? 2.119 1.498 -26.113 1.00 55.97 112 SER A C 1
ATOM 896 O O . SER A 1 112 ? 2.376 2.701 -26.037 1.00 55.97 112 SER A O 1
ATOM 898 N N . ALA A 1 113 ? 1.049 0.972 -25.511 1.00 57.62 113 ALA A N 1
ATOM 899 C CA . ALA A 1 113 ? 0.253 1.714 -24.550 1.00 57.62 113 ALA A CA 1
ATOM 900 C C . ALA A 1 113 ? 1.138 2.038 -23.339 1.00 57.62 113 ALA A C 1
ATOM 902 O O . ALA A 1 113 ? 1.413 1.182 -22.492 1.00 57.62 113 ALA A O 1
ATOM 903 N N . ARG A 1 114 ? 1.618 3.289 -23.273 1.00 55.97 114 ARG A N 1
ATOM 904 C CA . ARG A 1 114 ? 2.243 3.833 -22.066 1.00 55.97 114 ARG A CA 1
ATOM 905 C C . ARG A 1 114 ? 1.341 3.464 -20.886 1.00 55.97 114 ARG A C 1
ATOM 907 O O . ARG A 1 114 ? 0.132 3.676 -21.000 1.00 55.97 114 ARG A O 1
ATOM 914 N N . PRO A 1 115 ? 1.881 2.922 -19.778 1.00 54.72 115 PRO A N 1
ATOM 915 C CA . PRO A 1 115 ? 1.090 2.811 -18.567 1.00 54.72 115 PRO A CA 1
ATOM 916 C C . PRO A 1 115 ? 0.586 4.224 -18.297 1.00 54.72 115 PRO A C 1
ATOM 918 O O . PRO A 1 115 ? 1.399 5.141 -18.166 1.00 54.72 115 PRO A O 1
ATOM 921 N N . ILE A 1 116 ? -0.734 4.409 -18.369 1.00 53.41 116 ILE A N 1
ATOM 922 C CA . ILE A 1 116 ? -1.385 5.686 -18.096 1.00 53.41 116 ILE A CA 1
ATOM 923 C C . ILE A 1 116 ? -0.900 6.033 -16.695 1.00 53.41 116 ILE A C 1
ATOM 925 O O . ILE A 1 116 ? -1.297 5.374 -15.735 1.00 53.41 116 ILE A O 1
ATOM 929 N N . ALA A 1 117 ? 0.065 6.955 -16.593 1.00 50.78 117 ALA A N 1
ATOM 930 C CA . ALA A 1 117 ? 0.507 7.488 -15.317 1.00 50.78 117 ALA A CA 1
ATOM 931 C C . ALA A 1 117 ? -0.783 7.908 -14.633 1.00 50.78 117 ALA A C 1
ATOM 933 O O . ALA A 1 117 ? -1.474 8.736 -15.221 1.00 50.78 117 ALA A O 1
ATOM 934 N N . SER A 1 118 ? -1.147 7.210 -13.544 1.00 54.00 118 SER A N 1
ATOM 935 C CA . SER A 1 118 ? -2.487 7.198 -12.941 1.00 54.00 118 SER A CA 1
ATOM 936 C C . SER A 1 118 ? -3.176 8.527 -13.209 1.00 54.00 118 SER A C 1
ATOM 938 O O . SER A 1 118 ? -2.770 9.528 -12.614 1.00 54.00 118 SER A O 1
ATOM 940 N N . SER A 1 119 ? -4.068 8.571 -14.208 1.00 45.09 119 SER A N 1
ATOM 941 C CA . SER A 1 119 ? -4.518 9.850 -14.749 1.00 45.09 119 SER A CA 1
ATOM 942 C C . SER A 1 119 ? -5.147 10.614 -13.602 1.00 45.09 119 SER A C 1
ATOM 944 O O . SER A 1 119 ? -6.158 10.181 -13.049 1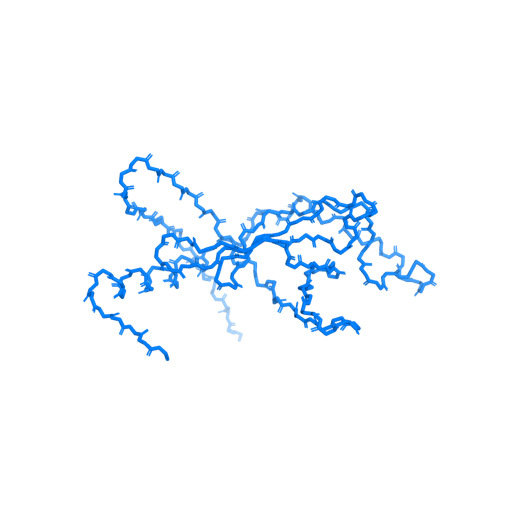.00 45.09 119 SER A O 1
ATOM 946 N N . THR A 1 120 ? -4.543 11.736 -13.236 1.00 50.47 120 THR A N 1
ATOM 947 C CA . THR A 1 120 ? -5.029 12.623 -12.179 1.00 50.47 120 THR A CA 1
ATOM 948 C C . THR A 1 120 ? -6.403 13.225 -12.505 1.00 50.47 120 THR A C 1
ATOM 950 O O . THR A 1 120 ? -6.928 13.988 -11.705 1.00 50.47 120 THR A O 1
ATOM 953 N N . ASP A 1 121 ? -7.002 12.864 -13.646 1.00 41.75 121 ASP A N 1
ATOM 954 C CA . ASP A 1 121 ? -8.243 13.426 -14.174 1.00 41.75 121 ASP A CA 1
ATOM 955 C C . ASP A 1 121 ? -9.511 12.578 -13.985 1.00 41.75 121 ASP A C 1
ATOM 957 O O . ASP A 1 121 ? -10.600 13.121 -14.156 1.00 41.75 121 ASP A O 1
ATOM 961 N N . ASP A 1 122 ? -9.448 11.310 -13.550 1.00 43.16 122 ASP A N 1
ATOM 962 C CA . ASP A 1 122 ? -10.677 10.515 -13.312 1.00 43.16 122 ASP A CA 1
ATOM 963 C C . ASP A 1 122 ? -11.109 10.499 -11.832 1.00 43.16 122 ASP A C 1
ATOM 965 O O . ASP A 1 122 ? -11.457 9.483 -11.233 1.00 43.16 122 ASP A O 1
ATOM 969 N N . HIS A 1 123 ? -11.042 11.674 -11.204 1.00 46.84 123 HIS A N 1
ATOM 970 C CA . HIS A 1 123 ? -11.365 11.887 -9.789 1.00 46.84 123 HIS A CA 1
ATOM 971 C C . HIS A 1 123 ? -12.845 12.222 -9.527 1.00 46.84 123 HIS A C 1
ATOM 973 O O . HIS A 1 123 ? -13.193 12.607 -8.412 1.00 46.84 123 HIS A O 1
ATOM 979 N N . AR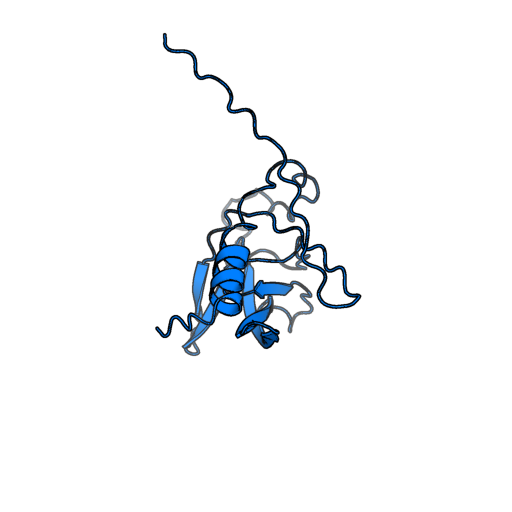G A 1 124 ? -13.737 12.132 -10.524 1.00 41.53 124 ARG A N 1
ATOM 980 C CA . ARG A 1 124 ? -15.075 12.751 -10.425 1.00 41.53 124 ARG A CA 1
ATOM 981 C C . ARG A 1 124 ? -16.271 11.829 -10.233 1.00 41.53 124 ARG A C 1
ATOM 983 O O . ARG A 1 124 ? -17.382 12.361 -10.229 1.00 41.53 124 ARG A O 1
ATOM 990 N N . ARG A 1 125 ? -16.133 10.503 -10.086 1.00 43.81 125 ARG A N 1
ATOM 991 C CA . ARG A 1 125 ? -17.353 9.682 -10.218 1.00 43.81 125 ARG A CA 1
ATOM 992 C C . ARG A 1 125 ? -17.616 8.461 -9.355 1.00 43.81 125 ARG A C 1
ATOM 994 O O . ARG A 1 125 ? -18.589 7.793 -9.675 1.00 43.81 125 ARG A O 1
ATOM 1001 N N . PHE A 1 126 ? -16.916 8.187 -8.255 1.00 40.09 126 PHE A N 1
ATOM 1002 C CA . PHE A 1 126 ? -17.287 7.022 -7.429 1.00 40.09 126 PHE A CA 1
ATOM 1003 C C . PHE A 1 126 ? -17.106 7.263 -5.922 1.00 40.09 126 PHE A C 1
ATOM 1005 O O . PHE A 1 126 ? -16.200 6.740 -5.278 1.00 40.09 126 PHE A O 1
ATOM 1012 N N . ASP A 1 127 ? -18.022 8.055 -5.368 1.00 44.03 127 ASP A N 1
ATOM 1013 C CA . ASP A 1 127 ? -18.254 8.226 -3.932 1.00 44.03 127 ASP A CA 1
ATOM 1014 C C . ASP A 1 127 ? -19.446 7.336 -3.530 1.00 44.03 127 ASP A C 1
ATOM 1016 O O . ASP A 1 127 ? -20.422 7.339 -4.273 1.00 44.03 127 ASP A O 1
ATOM 1020 N N . VAL A 1 128 ? -19.403 6.597 -2.401 1.00 46.19 128 VAL A N 1
ATOM 1021 C CA . VAL A 1 128 ? -20.547 6.355 -1.458 1.00 46.19 128 VAL A CA 1
ATOM 1022 C C . VAL A 1 128 ? -20.438 5.081 -0.582 1.00 46.19 128 VAL A C 1
ATOM 1024 O O . VAL A 1 128 ? -20.980 5.079 0.515 1.00 46.19 128 VAL A O 1
ATOM 1027 N N . ALA A 1 129 ? -19.752 3.998 -0.942 1.00 42.81 129 ALA A N 1
ATOM 1028 C CA . ALA A 1 129 ? -20.062 2.693 -0.312 1.00 42.81 129 ALA A CA 1
ATOM 1029 C C . ALA A 1 129 ? -19.407 2.296 1.045 1.00 42.81 129 ALA A C 1
ATOM 1031 O O . ALA A 1 129 ? -19.915 1.370 1.666 1.00 42.81 129 ALA A O 1
ATOM 1032 N N . ILE A 1 130 ? -18.340 2.923 1.570 1.00 48.53 130 ILE A N 1
ATOM 1033 C CA . ILE A 1 130 ? -17.594 2.325 2.723 1.00 48.53 130 ILE A CA 1
ATOM 1034 C C . ILE A 1 130 ? -17.968 2.892 4.107 1.00 48.53 130 ILE A C 1
ATOM 1036 O O . ILE A 1 130 ? -17.513 2.407 5.140 1.00 48.53 130 ILE A O 1
ATOM 1040 N N . SER A 1 131 ? -18.876 3.866 4.190 1.00 45.75 131 SER A N 1
ATOM 1041 C CA . SER A 1 131 ? -19.259 4.426 5.496 1.00 45.75 131 SER A CA 1
ATOM 1042 C C . SER A 1 131 ? -20.048 3.464 6.402 1.00 45.75 131 SER A C 1
ATOM 1044 O O . SER A 1 131 ? -20.200 3.764 7.583 1.00 45.75 131 SER A O 1
ATOM 1046 N N . VAL A 1 132 ? -20.567 2.344 5.885 1.00 48.66 132 VAL A N 1
ATOM 1047 C CA . VAL A 1 132 ? -21.494 1.473 6.633 1.00 48.66 132 VAL A CA 1
ATOM 1048 C C . VAL A 1 132 ? -20.753 0.448 7.506 1.00 48.66 132 VAL A C 1
ATOM 1050 O O . VAL A 1 132 ? -21.064 0.323 8.685 1.00 48.66 132 VAL A O 1
ATOM 1053 N N . GLN A 1 133 ? -19.699 -0.204 7.000 1.00 48.78 133 GLN A N 1
ATOM 1054 C CA . GLN A 1 133 ? -19.026 -1.294 7.733 1.00 48.78 133 GLN A CA 1
ATOM 1055 C C . GLN A 1 133 ? -18.233 -0.823 8.963 1.00 48.78 133 GLN A C 1
ATOM 1057 O O . GLN A 1 133 ? -18.197 -1.507 9.984 1.00 48.78 133 GLN A O 1
ATOM 1062 N N . VAL A 1 134 ? -17.626 0.367 8.906 1.00 52.81 134 VAL A N 1
ATOM 1063 C CA . VAL A 1 134 ? -16.920 0.942 10.067 1.00 52.81 134 VAL A CA 1
ATOM 1064 C C . VAL A 1 134 ? -17.915 1.388 11.148 1.00 52.81 134 VAL A C 1
ATOM 1066 O O . VAL A 1 134 ? -17.608 1.321 12.337 1.00 52.81 134 VAL A O 1
ATOM 1069 N N . TYR A 1 135 ? -19.124 1.798 10.750 1.00 52.44 135 TYR A N 1
ATOM 1070 C CA . TYR A 1 135 ? -20.165 2.251 11.670 1.00 52.44 135 TYR A CA 1
ATOM 1071 C C . TYR A 1 135 ? -20.797 1.088 12.444 1.00 52.44 135 TYR A C 1
ATOM 1073 O O . TYR A 1 135 ? -20.963 1.190 13.656 1.00 52.44 135 TYR A O 1
ATOM 1081 N N . GLU A 1 136 ? -21.073 -0.041 11.786 1.00 52.72 136 GLU A N 1
ATOM 1082 C CA . GLU A 1 136 ? -21.634 -1.232 12.445 1.00 52.72 136 GLU A CA 1
ATOM 1083 C C . GLU A 1 136 ? -20.675 -1.827 13.485 1.00 52.72 136 GLU A C 1
ATOM 1085 O O . GLU A 1 136 ? -21.094 -2.186 14.586 1.00 52.72 136 GLU A O 1
ATOM 1090 N N . ARG A 1 137 ? -19.365 -1.848 13.193 1.00 52.09 137 ARG A N 1
ATOM 1091 C CA . ARG A 1 137 ? -18.361 -2.278 14.179 1.00 52.09 137 ARG A CA 1
ATOM 1092 C C . ARG A 1 137 ? -18.281 -1.315 15.360 1.00 52.09 137 ARG A C 1
ATOM 1094 O O . ARG A 1 137 ? -18.250 -1.766 16.498 1.00 52.09 137 ARG A O 1
ATOM 1101 N N . ALA A 1 138 ? -18.291 -0.006 15.105 1.00 51.06 138 ALA A N 1
ATOM 1102 C CA . ALA A 1 138 ? -18.277 1.004 16.164 1.00 51.06 138 ALA A CA 1
ATOM 1103 C C . ALA A 1 138 ? -19.526 0.937 17.066 1.00 51.06 138 ALA A C 1
ATOM 1105 O O . ALA A 1 138 ? -19.398 1.116 18.276 1.00 51.06 138 ALA A O 1
ATOM 1106 N N . HIS A 1 139 ? -20.702 0.617 16.511 1.00 51.50 139 HIS A N 1
ATOM 1107 C CA . HIS A 1 139 ? -21.929 0.387 17.291 1.00 51.50 139 HIS A CA 1
ATOM 1108 C C . HIS A 1 139 ? -21.851 -0.871 18.157 1.00 51.50 139 HIS A C 1
ATOM 1110 O O . HIS A 1 139 ? -22.184 -0.813 19.337 1.00 51.50 139 HIS A O 1
ATOM 1116 N N . SER A 1 140 ? -21.296 -1.972 17.639 1.00 52.75 140 SER A N 1
ATOM 1117 C CA . SER A 1 140 ? -21.058 -3.179 18.451 1.00 52.75 140 SER A CA 1
ATOM 1118 C C . SER A 1 140 ? -20.182 -2.903 19.681 1.00 52.75 140 SER A C 1
ATOM 1120 O O . SER A 1 140 ? -20.404 -3.501 20.733 1.00 52.75 140 SER A O 1
ATOM 1122 N N . TYR A 1 141 ? -19.202 -1.996 19.572 1.00 50.97 141 TYR A N 1
ATOM 1123 C CA . TYR A 1 141 ? -18.356 -1.596 20.704 1.00 50.97 141 TYR A CA 1
ATOM 1124 C C . TYR A 1 141 ? -19.073 -0.679 21.706 1.00 50.97 141 TYR A C 1
ATOM 1126 O O . TYR A 1 141 ? -18.774 -0.753 22.896 1.00 50.97 141 TYR A O 1
ATOM 1134 N N . ALA A 1 142 ? -20.001 0.171 21.256 1.00 52.59 142 ALA A N 1
ATOM 1135 C CA . ALA A 1 142 ? -20.760 1.066 22.132 1.00 52.59 142 ALA A CA 1
ATOM 1136 C C . ALA A 1 142 ? -21.794 0.315 22.994 1.00 52.59 142 ALA A C 1
ATOM 1138 O O . ALA A 1 142 ? -22.020 0.695 24.140 1.00 52.59 142 ALA A O 1
ATOM 1139 N N . ASP A 1 143 ? -22.344 -0.790 22.481 1.00 57.06 143 ASP A N 1
ATOM 1140 C CA . ASP A 1 143 ? -23.374 -1.590 23.160 1.00 57.06 143 ASP A CA 1
ATOM 1141 C C . ASP A 1 143 ? -22.812 -2.692 24.082 1.00 57.06 143 ASP A C 1
ATOM 1143 O O . ASP A 1 143 ? -23.550 -3.555 24.558 1.00 57.06 143 ASP A O 1
ATOM 1147 N N . GLY A 1 144 ? -21.494 -2.726 24.321 1.00 48.41 144 GLY A N 1
ATOM 1148 C CA . GLY A 1 144 ? -20.864 -3.736 25.183 1.00 48.41 144 GLY A CA 1
ATOM 1149 C C . GLY A 1 144 ? -20.915 -5.171 24.635 1.00 48.41 144 GLY A C 1
ATOM 1150 O O . GLY A 1 144 ? -20.521 -6.111 25.327 1.00 48.41 144 GLY A O 1
ATOM 1151 N N . LYS A 1 145 ? -21.353 -5.369 23.384 1.00 49.47 145 LYS A N 1
ATOM 1152 C CA . LYS A 1 145 ? -21.277 -6.660 22.693 1.00 49.47 145 LYS A CA 1
ATOM 1153 C C . LYS A 1 145 ? -19.878 -6.847 22.120 1.00 49.47 145 LYS A C 1
ATOM 1155 O O . LYS A 1 145 ? -19.581 -6.476 20.985 1.00 49.47 145 LYS A O 1
ATOM 1160 N N . ILE A 1 146 ? -19.016 -7.470 22.915 1.00 40.59 146 ILE A N 1
ATOM 1161 C CA . ILE A 1 146 ? -17.766 -8.046 22.421 1.00 40.59 146 ILE A CA 1
ATOM 1162 C C . ILE A 1 146 ? -18.141 -9.224 21.515 1.00 40.59 146 ILE A C 1
ATOM 1164 O O . ILE A 1 146 ? -18.510 -10.292 21.993 1.00 40.59 146 ILE A O 1
ATOM 1168 N N . ILE A 1 147 ? -18.067 -9.030 20.199 1.00 45.78 147 ILE A N 1
ATOM 1169 C CA . ILE A 1 147 ? -18.073 -10.141 19.245 1.00 45.78 147 ILE A CA 1
ATOM 1170 C C . ILE A 1 147 ? -16.644 -10.690 19.230 1.00 45.78 147 ILE A C 1
ATOM 1172 O O . ILE A 1 147 ? -15.768 -10.150 18.553 1.00 45.78 147 ILE A O 1
ATOM 1176 N N . SER A 1 148 ? -16.390 -11.712 20.046 1.00 37.00 148 SER A N 1
ATOM 1177 C CA . SER A 1 148 ? -15.177 -12.524 19.949 1.00 37.00 148 SER A CA 1
ATOM 1178 C C . SER A 1 148 ? -15.290 -13.441 18.729 1.00 37.00 148 SER A C 1
ATOM 1180 O O . SER A 1 148 ? -16.274 -14.175 18.619 1.00 37.00 148 SER A O 1
ATOM 1182 N N . TYR A 1 149 ? -14.306 -13.379 17.831 1.00 40.41 149 TYR A N 1
ATOM 1183 C CA . TYR A 1 149 ? -14.077 -14.395 16.798 1.00 40.41 149 TYR A CA 1
ATOM 1184 C C . TYR A 1 149 ? -13.208 -15.519 17.354 1.00 40.41 149 TYR A C 1
ATOM 1186 O O . TYR A 1 149 ? -12.305 -15.193 18.161 1.00 40.41 149 TYR A O 1
#

pLDDT: mean 70.1, std 22.57, range [36.41, 97.31]

Sequence (149 aa):
MKGSVPLSIKRAKIRLLVIQNFHFTFYFTPTDRRLKYKMNSKGRQELVIEGFSYNVHISKILPLGLIKSRWRCTKHKKGCTGAVHLIDGILCTAPTIHNHPPDGWNPKAGNSARPIASSTDDHRRFDVAISVQVYERAHSYADGKIISY

Organism: Helicoverpa armigera (NCBI:txid29058)